Protein AF-A0A3M8DT87-F1 (afdb_monomer)

Mean predicted aligned error: 4.42 Å

Radius of gyration: 14.44 Å; Cα contacts (8 Å, |Δi|>4): 187; chains: 1; bounding box: 32×36×36 Å

pLDDT: mean 90.07, std 9.62, range [46.31, 97.56]

Organism: NCBI:txid651560

Solvent-accessible surface area (backbone atoms only — not comparable to full-atom values): 6670 Å² total; per-residue (Å²): 118,49,60,36,36,22,18,48,75,57,94,97,39,78,41,75,47,34,39,36,40,36,35,46,47,77,58,72,77,38,57,62,53,72,46,66,76,88,60,93,57,52,77,43,50,57,90,67,63,68,83,89,51,56,70,42,80,50,53,67,90,32,55,40,78,48,96,88,40,78,73,35,46,26,40,35,38,54,61,52,46,61,67,48,48,79,80,38,95,66,82,58,68,54,37,35,36,40,29,47,36,67,49,52,49,49,66,58,56,59,71,75,71,126

Foldseek 3Di:
DAWAFAWADDPNDTHGFKIKDKDFPVCLVDQKDKDAPPDDHHYHHPVPPDPVAAEFEQDLVQWDDDPVDPRMIMGRSVVSCVVCCVPDVDDDRMHIYIYTVVSVCVVVVCVPPD

Secondary structure (DSSP, 8-state):
-EEEEEEEEETTEEEEEEEEEEEEGGGGGSSEEEEESSSPPEEEEGGG--TTS-EEEEPGGGEE--TTSTTEEEEEHHHHHHHHHTT-SS--SEEEEEEEHHHHHHHHHGGG--

Structure (mmCIF, N/CA/C/O backbone):
data_AF-A0A3M8DT87-F1
#
_entry.id   AF-A0A3M8DT87-F1
#
loop_
_atom_site.group_PDB
_atom_site.id
_atom_site.type_symbol
_atom_site.label_atom_id
_atom_site.label_alt_id
_atom_site.label_comp_id
_atom_site.label_asym_id
_atom_site.label_entity_id
_atom_site.label_seq_id
_atom_site.pdbx_PDB_ins_code
_atom_site.Cartn_x
_atom_site.Cartn_y
_atom_site.Cartn_z
_atom_site.occupancy
_atom_site.B_iso_or_equiv
_atom_site.auth_seq_id
_atom_site.auth_comp_id
_atom_site.auth_asym_id
_atom_site.auth_atom_id
_atom_site.pdbx_PDB_model_num
ATOM 1 N N . MET A 1 1 ? -5.392 8.985 -3.894 1.00 89.31 1 MET A N 1
ATOM 2 C CA . MET A 1 1 ? -4.966 7.579 -3.701 1.00 89.31 1 MET A CA 1
ATOM 3 C C . MET A 1 1 ? -4.955 6.876 -5.040 1.00 89.31 1 MET A C 1
ATOM 5 O O . MET A 1 1 ? -5.985 6.864 -5.706 1.00 89.31 1 MET A O 1
ATOM 9 N N . ILE A 1 2 ? -3.804 6.329 -5.413 1.00 93.25 2 ILE A N 1
ATOM 10 C CA . ILE A 1 2 ? -3.567 5.596 -6.662 1.00 93.25 2 ILE A CA 1
ATOM 11 C C . ILE A 1 2 ? -3.085 4.192 -6.286 1.00 93.25 2 ILE A C 1
ATOM 13 O O . ILE A 1 2 ? -2.377 4.038 -5.293 1.00 93.25 2 ILE A O 1
ATOM 17 N N . LEU A 1 3 ? -3.526 3.183 -7.034 1.00 95.31 3 LEU A N 1
ATOM 18 C CA . LEU A 1 3 ? -3.253 1.771 -6.773 1.00 95.31 3 LEU A CA 1
ATOM 19 C C . LEU A 1 3 ? -2.565 1.170 -7.998 1.00 95.31 3 LEU A C 1
ATOM 21 O O . LEU A 1 3 ? -3.173 1.101 -9.068 1.00 95.31 3 LEU A O 1
ATOM 25 N N . THR A 1 4 ? -1.326 0.726 -7.819 1.00 96.69 4 THR A N 1
ATOM 26 C CA . THR A 1 4 ? -0.488 0.180 -8.891 1.00 96.69 4 THR A 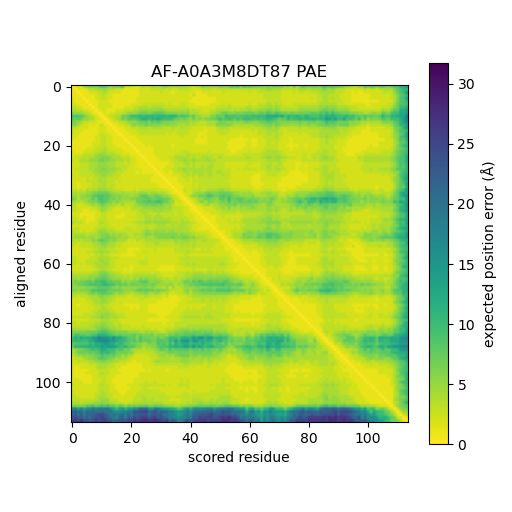CA 1
ATOM 27 C C . THR A 1 4 ? 0.013 -1.199 -8.472 1.00 96.69 4 THR A C 1
ATOM 29 O O . THR A 1 4 ? 0.584 -1.361 -7.393 1.00 96.69 4 THR A O 1
ATOM 32 N N . MET A 1 5 ? -0.237 -2.199 -9.309 1.00 96.38 5 MET A N 1
ATOM 33 C CA . MET A 1 5 ? 0.246 -3.563 -9.155 1.00 96.38 5 MET A CA 1
ATOM 34 C C . MET A 1 5 ? 1.590 -3.698 -9.870 1.00 96.38 5 MET A C 1
ATOM 36 O O . MET A 1 5 ? 1.694 -3.441 -11.068 1.00 96.38 5 MET A O 1
ATOM 40 N N . TYR A 1 6 ? 2.608 -4.108 -9.129 1.00 96.81 6 TYR A N 1
ATOM 41 C CA . TYR A 1 6 ? 3.947 -4.355 -9.639 1.00 96.81 6 TYR A CA 1
ATOM 42 C C . TYR A 1 6 ? 4.181 -5.856 -9.733 1.00 96.81 6 TYR A C 1
ATOM 44 O O . TYR A 1 6 ? 4.055 -6.595 -8.748 1.00 96.81 6 TYR A O 1
ATOM 52 N N . ASN A 1 7 ? 4.509 -6.293 -10.942 1.00 96.25 7 ASN A N 1
ATOM 53 C CA . ASN A 1 7 ? 4.654 -7.689 -11.303 1.00 96.25 7 ASN A CA 1
ATOM 54 C C . ASN A 1 7 ? 6.100 -7.994 -11.646 1.00 96.25 7 ASN A C 1
ATOM 56 O O . ASN A 1 7 ? 6.785 -7.188 -12.265 1.00 96.25 7 ASN A O 1
ATOM 60 N N . GLN A 1 8 ? 6.537 -9.189 -11.287 1.00 96.06 8 GLN A N 1
ATOM 61 C CA . GLN A 1 8 ? 7.759 -9.759 -11.814 1.00 96.06 8 GLN A CA 1
ATOM 62 C C . GLN A 1 8 ? 7.421 -10.550 -13.073 1.00 96.06 8 GLN A C 1
ATOM 64 O O . GLN A 1 8 ? 6.553 -11.427 -13.040 1.00 96.06 8 GLN A O 1
ATOM 69 N N . TYR A 1 9 ? 8.107 -10.252 -14.172 1.00 92.44 9 TYR A N 1
ATOM 70 C CA . TYR A 1 9 ? 7.934 -10.969 -15.428 1.00 92.44 9 TYR A CA 1
ATOM 71 C C . TYR A 1 9 ? 9.016 -12.039 -15.581 1.00 92.44 9 TYR A C 1
ATOM 73 O O . TYR A 1 9 ? 10.211 -11.756 -15.505 1.00 92.44 9 TYR A O 1
ATOM 81 N N . GLN A 1 10 ? 8.599 -13.285 -15.790 1.00 92.06 10 GLN A N 1
ATOM 82 C CA . GLN A 1 10 ? 9.487 -14.413 -16.058 1.00 92.06 10 GLN A CA 1
ATOM 83 C C . GLN A 1 10 ? 8.823 -15.354 -17.067 1.00 92.06 10 GLN A C 1
ATOM 85 O O . GLN A 1 10 ? 7.672 -15.738 -16.877 1.00 92.06 10 GLN A O 1
ATOM 90 N N . ASP A 1 11 ? 9.550 -15.737 -18.122 1.00 89.00 11 ASP A N 1
ATOM 91 C CA . ASP A 1 11 ? 9.091 -16.687 -19.150 1.00 89.00 11 ASP A CA 1
ATOM 92 C C . ASP A 1 11 ? 7.707 -16.330 -19.742 1.00 89.00 11 ASP A C 1
ATOM 94 O O . ASP A 1 11 ? 6.809 -17.168 -19.815 1.00 89.00 11 ASP A O 1
ATOM 98 N N . ASP A 1 12 ? 7.521 -15.059 -20.126 1.00 87.50 12 ASP A N 1
ATOM 99 C CA . ASP A 1 12 ? 6.262 -14.483 -20.642 1.00 87.50 12 ASP A CA 1
ATOM 100 C C . ASP A 1 12 ? 5.064 -14.545 -19.670 1.00 87.50 12 ASP A C 1
ATOM 102 O O . ASP A 1 12 ? 3.917 -14.308 -20.059 1.00 87.50 12 ASP A O 1
ATOM 106 N N . GLN A 1 13 ? 5.311 -14.828 -18.389 1.00 91.50 13 GLN A N 1
ATOM 107 C CA . GLN A 1 13 ? 4.307 -14.816 -17.327 1.00 91.50 13 GLN A CA 1
ATOM 108 C C . GLN A 1 13 ? 4.555 -13.663 -16.354 1.00 91.50 13 GLN A C 1
ATOM 110 O O . GLN A 1 13 ? 5.696 -13.351 -16.021 1.00 91.50 13 GLN A O 1
ATOM 115 N N . SER A 1 14 ? 3.473 -13.040 -15.883 1.00 92.50 14 SER A N 1
ATOM 116 C CA . SER A 1 14 ? 3.506 -11.966 -14.888 1.00 92.50 14 SER A CA 1
ATOM 117 C C . SER A 1 14 ? 3.063 -12.483 -13.525 1.00 92.50 14 SER A C 1
ATOM 119 O O . SER A 1 14 ? 1.954 -13.00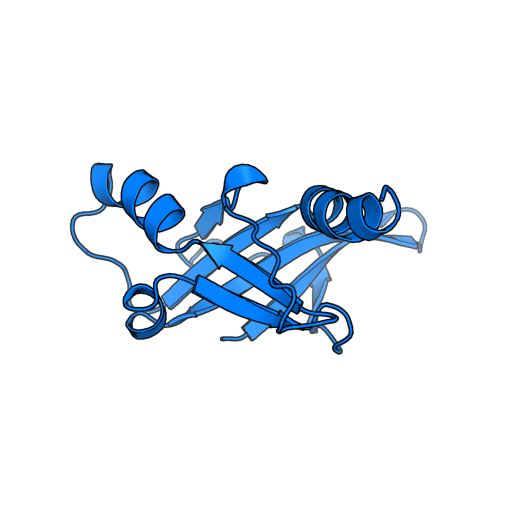8 -13.390 1.00 92.50 14 SER A O 1
ATOM 121 N N . TYR A 1 15 ? 3.892 -12.273 -12.512 1.00 94.88 15 TYR A N 1
ATOM 122 C CA . TYR A 1 15 ? 3.607 -12.646 -11.134 1.00 94.88 15 TYR A CA 1
ATOM 123 C C . TYR A 1 15 ? 3.427 -11.387 -10.291 1.00 94.88 15 TYR A C 1
ATOM 125 O O . TYR A 1 15 ? 4.384 -10.624 -10.158 1.00 94.88 15 TYR A O 1
ATOM 133 N N . PRO A 1 16 ? 2.243 -11.139 -9.712 1.00 94.69 16 PRO A N 1
ATOM 134 C CA . PRO A 1 16 ? 2.023 -9.956 -8.894 1.00 94.69 16 PRO A CA 1
ATOM 135 C C . PRO A 1 16 ? 2.806 -10.085 -7.583 1.00 94.69 16 PRO A C 1
ATOM 137 O O . PRO A 1 16 ? 2.590 -11.016 -6.808 1.00 94.69 16 PRO A O 1
ATOM 140 N N . ILE A 1 17 ? 3.732 -9.156 -7.333 1.00 96.69 17 ILE A N 1
ATOM 141 C CA . ILE A 1 17 ? 4.590 -9.180 -6.138 1.00 96.69 17 ILE A CA 1
ATOM 142 C C . ILE A 1 17 ? 4.123 -8.134 -5.129 1.00 96.69 17 ILE A C 1
ATOM 144 O O . ILE A 1 17 ? 3.909 -8.448 -3.953 1.00 96.69 17 ILE A O 1
ATOM 148 N N . TRP A 1 18 ? 3.925 -6.900 -5.594 1.00 96.94 18 TRP A N 1
ATOM 149 C CA . TRP A 1 18 ? 3.582 -5.762 -4.748 1.00 96.94 18 TRP A CA 1
ATOM 150 C C . TRP A 1 18 ? 2.331 -5.056 -5.253 1.00 96.94 18 TRP A C 1
ATOM 152 O O . TRP A 1 18 ? 2.221 -4.731 -6.431 1.00 96.94 18 TRP A O 1
ATOM 162 N N . LEU A 1 19 ? 1.425 -4.729 -4.338 1.00 96.62 19 LEU A N 1
ATOM 163 C CA . LEU A 1 19 ? 0.453 -3.667 -4.542 1.00 96.62 19 LEU A CA 1
ATOM 164 C C . LEU A 1 19 ? 0.982 -2.412 -3.851 1.00 96.62 19 LEU A C 1
ATOM 166 O O . LEU A 1 19 ? 1.139 -2.386 -2.629 1.00 96.62 19 LEU A O 1
ATOM 170 N N . VAL A 1 20 ? 1.238 -1.368 -4.630 1.00 96.75 20 VAL A N 1
ATOM 171 C CA . VAL A 1 20 ? 1.683 -0.072 -4.121 1.00 96.75 20 VAL A CA 1
ATOM 172 C C . VAL A 1 20 ? 0.499 0.879 -4.077 1.00 96.75 20 VAL A C 1
ATOM 174 O O . VAL A 1 20 ? -0.170 1.127 -5.084 1.00 96.75 20 VAL A O 1
ATOM 177 N N . VAL A 1 21 ? 0.246 1.418 -2.888 1.00 96.19 21 VAL A N 1
ATOM 178 C CA . VAL A 1 21 ? -0.799 2.410 -2.648 1.00 96.19 21 VAL A CA 1
ATOM 179 C C . VAL A 1 21 ? -0.146 3.768 -2.448 1.00 96.19 21 VAL A C 1
ATOM 181 O O . VAL A 1 21 ? 0.417 4.048 -1.391 1.00 96.19 21 VAL A O 1
ATOM 184 N N . THR A 1 22 ? -0.235 4.630 -3.454 1.00 95.69 22 THR A N 1
ATOM 185 C CA . THR A 1 22 ? 0.266 6.003 -3.356 1.00 95.69 22 THR A CA 1
ATOM 186 C C . THR A 1 22 ? -0.806 6.882 -2.727 1.00 95.69 22 THR A C 1
ATOM 188 O O . THR A 1 22 ? -1.926 6.991 -3.247 1.00 95.69 22 THR A O 1
ATOM 191 N N . ILE A 1 23 ? -0.478 7.504 -1.598 1.00 95.38 23 ILE A N 1
ATOM 192 C CA . ILE A 1 23 ? -1.382 8.353 -0.823 1.00 95.38 23 ILE A CA 1
ATOM 193 C C . ILE A 1 23 ? -0.818 9.759 -0.649 1.00 95.38 23 ILE A C 1
ATOM 195 O O . ILE A 1 23 ? 0.385 9.953 -0.489 1.00 95.38 23 ILE A O 1
ATOM 199 N N . ASP A 1 24 ? -1.723 10.731 -0.640 1.00 94.50 24 ASP A N 1
ATOM 200 C CA . ASP A 1 24 ? -1.410 12.117 -0.311 1.00 94.50 24 ASP A CA 1
ATOM 201 C C . ASP A 1 24 ? -1.384 12.304 1.209 1.00 94.50 24 ASP A C 1
ATOM 203 O O . ASP A 1 24 ? -2.013 11.544 1.956 1.00 94.50 24 ASP A O 1
ATOM 207 N N . LYS A 1 25 ? -0.713 13.359 1.673 1.00 91.00 25 LYS A N 1
ATOM 208 C CA . LYS A 1 25 ? -0.544 13.663 3.099 1.00 91.00 25 LYS A CA 1
ATOM 209 C C . LYS A 1 25 ? -1.841 13.630 3.912 1.00 91.00 25 LYS A C 1
ATOM 211 O O . LYS A 1 25 ? -1.845 13.087 5.012 1.00 91.00 25 LYS A O 1
ATOM 216 N N . ASP A 1 26 ? -2.940 14.156 3.376 1.00 92.00 26 ASP A N 1
ATOM 217 C CA . ASP A 1 26 ? -4.227 14.232 4.085 1.00 92.00 26 ASP A CA 1
ATOM 218 C C . ASP A 1 26 ? -4.831 12.851 4.391 1.00 92.00 26 ASP A C 1
ATOM 220 O O . ASP A 1 26 ? -5.675 12.704 5.276 1.00 92.00 26 ASP A O 1
ATOM 224 N N . VAL A 1 27 ? -4.402 11.806 3.676 1.00 94.38 27 VAL A N 1
ATOM 225 C CA . VAL A 1 27 ? -4.857 10.435 3.926 1.00 94.38 27 VAL A CA 1
ATOM 226 C C . VAL A 1 27 ? -4.340 9.920 5.273 1.00 94.38 27 VAL A C 1
ATOM 228 O O . VAL A 1 27 ? -5.049 9.149 5.916 1.00 94.38 27 VAL A O 1
ATOM 231 N N . TRP A 1 28 ? -3.183 10.397 5.748 1.00 92.31 28 TRP A N 1
ATOM 232 C CA . TRP A 1 28 ? -2.600 10.032 7.049 1.00 92.31 28 TRP A CA 1
ATOM 233 C C . TRP A 1 28 ? -3.405 10.483 8.270 1.00 92.31 28 TRP A C 1
ATOM 235 O O . TRP A 1 28 ? -3.090 10.080 9.393 1.00 92.31 28 TRP A O 1
ATOM 245 N N . GLU A 1 29 ? -4.415 11.327 8.071 1.00 92.19 29 GLU A N 1
ATOM 246 C CA . GLU A 1 29 ? -5.341 11.748 9.125 1.00 92.19 29 GLU A CA 1
ATOM 247 C C . GLU A 1 29 ? -6.499 10.755 9.308 1.00 92.19 29 GLU A C 1
ATOM 249 O O . GLU A 1 29 ? -7.266 10.851 10.264 1.00 92.19 29 GLU A O 1
ATOM 254 N N . LYS A 1 30 ? -6.630 9.768 8.413 1.00 95.50 30 LYS A N 1
ATOM 255 C CA . LYS A 1 30 ? -7.583 8.665 8.563 1.00 95.50 30 LYS A CA 1
ATOM 256 C C . LYS A 1 30 ? -6.952 7.553 9.390 1.00 95.50 30 LYS A C 1
ATOM 258 O O . LYS A 1 30 ? -5.797 7.211 9.185 1.00 95.50 30 LYS A O 1
ATOM 263 N N . GLU A 1 31 ? -7.743 6.917 10.248 1.00 96.19 31 GLU A N 1
ATOM 264 C CA . GLU A 1 31 ? -7.305 5.709 10.962 1.00 96.19 31 GLU A CA 1
ATOM 265 C C . GLU A 1 31 ? -7.176 4.515 10.013 1.00 96.19 31 GLU A C 1
ATOM 267 O O . GLU A 1 31 ? -6.207 3.762 10.065 1.00 96.19 31 GLU A O 1
ATOM 272 N N . ILE A 1 32 ? -8.164 4.346 9.125 1.00 96.75 32 ILE A N 1
ATOM 273 C CA . ILE A 1 32 ? -8.211 3.249 8.160 1.00 96.75 32 ILE A CA 1
ATOM 274 C C . ILE A 1 32 ? -8.579 3.789 6.781 1.00 96.75 32 ILE A C 1
ATOM 276 O O . ILE A 1 32 ? -9.601 4.465 6.611 1.00 96.75 32 ILE A O 1
ATOM 280 N N . VAL A 1 33 ? -7.797 3.421 5.769 1.00 96.00 33 VAL A N 1
ATOM 281 C CA . VAL A 1 33 ? -8.150 3.630 4.360 1.00 96.00 33 VAL A CA 1
ATOM 282 C C . VAL A 1 33 ? -8.537 2.301 3.725 1.00 96.00 33 VAL A C 1
ATOM 284 O O . VAL A 1 33 ? -7.819 1.322 3.865 1.00 96.00 33 VAL A O 1
ATOM 287 N N . TYR A 1 34 ? -9.686 2.258 3.048 1.00 95.44 34 TYR A N 1
ATOM 288 C CA . TYR A 1 34 ? -10.176 1.056 2.368 1.00 95.44 34 TYR A CA 1
ATOM 289 C C . TYR A 1 34 ? -10.049 1.197 0.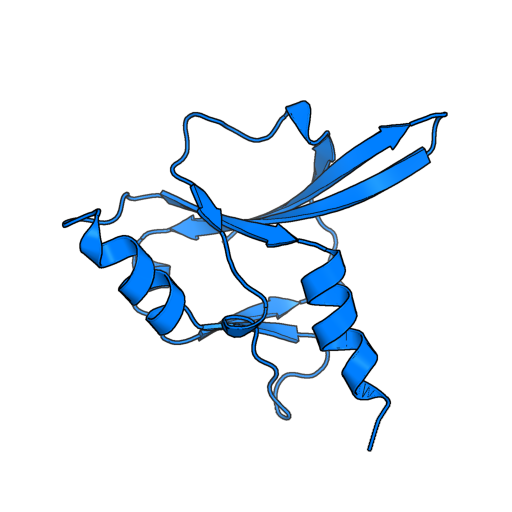857 1.00 95.44 34 TYR A C 1
ATOM 291 O O . TYR A 1 34 ? -10.428 2.232 0.306 1.00 95.44 34 TYR A O 1
ATOM 299 N N . PHE A 1 35 ? -9.631 0.126 0.194 1.00 93.62 35 PHE A N 1
ATOM 300 C CA . PHE A 1 35 ? -9.581 0.016 -1.261 1.00 93.62 35 PHE A CA 1
ATOM 301 C C . PHE A 1 35 ? -10.253 -1.276 -1.735 1.00 93.62 35 PHE A C 1
ATOM 303 O O . PHE A 1 35 ? -10.397 -2.232 -0.972 1.00 93.62 35 PHE A O 1
ATOM 310 N N . SER A 1 36 ? -10.738 -1.275 -2.979 1.00 91.06 36 SER A N 1
ATOM 311 C CA . SER A 1 36 ? -11.304 -2.473 -3.605 1.00 91.06 36 SER A CA 1
ATOM 312 C C . SER A 1 36 ? -10.175 -3.361 -4.109 1.00 91.06 36 SER A C 1
ATOM 314 O O . SER A 1 36 ? -9.219 -2.850 -4.681 1.00 91.06 36 SER A O 1
ATOM 316 N N . VAL A 1 37 ? -10.298 -4.676 -3.933 1.00 84.50 37 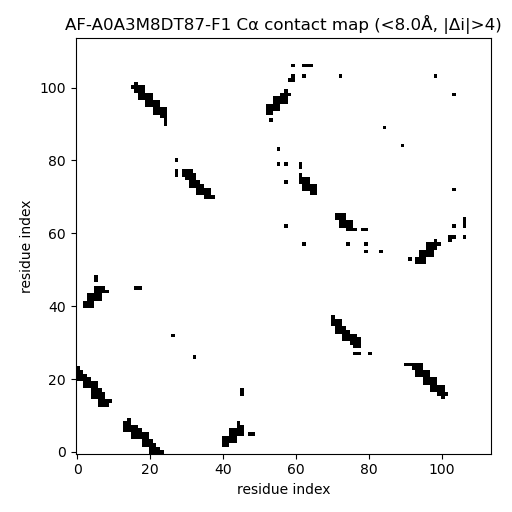VAL A N 1
ATOM 317 C CA . VAL A 1 37 ? -9.344 -5.644 -4.511 1.00 84.50 37 VAL A CA 1
ATOM 318 C C . VAL A 1 37 ? -9.781 -6.152 -5.889 1.00 84.50 37 VAL A C 1
ATOM 320 O O . VAL A 1 37 ? -9.007 -6.794 -6.584 1.00 84.50 37 VAL A O 1
ATOM 323 N N . HIS A 1 38 ? -11.012 -5.838 -6.302 1.00 82.12 38 HIS A N 1
ATOM 324 C CA . HIS A 1 38 ? -11.607 -6.249 -7.582 1.00 82.12 38 HIS A CA 1
ATOM 325 C C . HIS A 1 38 ? -11.670 -5.103 -8.600 1.00 82.12 38 HIS A C 1
ATOM 327 O O . HIS A 1 38 ? -12.624 -5.003 -9.367 1.00 82.12 38 HIS A O 1
ATOM 333 N N . GLN A 1 39 ? -10.721 -4.176 -8.539 1.00 84.50 39 GLN A N 1
ATOM 334 C CA . GLN A 1 39 ? -10.641 -3.053 -9.470 1.00 84.50 39 GLN A CA 1
ATOM 335 C C . GLN A 1 39 ? -9.539 -3.283 -10.501 1.00 84.50 39 GLN A C 1
ATOM 337 O O . GLN A 1 39 ? -8.643 -4.097 -10.282 1.00 84.50 39 GLN A O 1
ATOM 342 N N . ASP A 1 40 ? -9.573 -2.506 -11.577 1.00 87.00 40 ASP A N 1
ATOM 343 C CA . ASP A 1 40 ? -8.455 -2.444 -12.507 1.00 87.00 40 ASP A CA 1
ATOM 344 C C . ASP A 1 40 ? -7.286 -1.714 -11.833 1.00 87.00 40 ASP A C 1
ATOM 346 O O . ASP A 1 40 ? -7.418 -0.581 -11.356 1.00 87.00 40 ASP A O 1
ATOM 350 N N . PHE A 1 41 ? -6.149 -2.398 -11.751 1.00 90.12 41 PHE A N 1
ATOM 351 C CA . PHE A 1 41 ? -4.896 -1.833 -11.264 1.00 90.12 41 PHE A CA 1
ATOM 352 C C . PHE A 1 41 ? -4.053 -1.386 -12.450 1.00 90.12 41 PHE A C 1
ATOM 354 O O . PHE A 1 41 ? -3.994 -2.079 -13.468 1.00 90.12 41 PHE A O 1
ATOM 361 N N . GLU A 1 42 ? -3.358 -0.259 -12.303 1.00 91.56 42 GLU A N 1
ATOM 362 C CA . GLU A 1 42 ? -2.231 0.038 -13.184 1.00 91.56 42 GLU A CA 1
ATOM 363 C C . GLU A 1 42 ? -1.194 -1.078 -13.000 1.00 91.56 42 GLU A C 1
ATOM 365 O O . GLU A 1 42 ? -0.842 -1.392 -11.867 1.00 91.56 42 GLU A O 1
ATOM 370 N N . GLN A 1 43 ? -0.751 -1.707 -14.086 1.00 93.00 43 GLN A N 1
ATOM 371 C CA . GLN A 1 43 ? 0.201 -2.818 -14.050 1.00 93.00 43 GLN A CA 1
ATOM 372 C C . GLN A 1 43 ? 1.579 -2.305 -14.470 1.00 93.00 43 GLN A C 1
ATOM 374 O O . GLN A 1 43 ? 1.691 -1.675 -15.522 1.00 93.00 43 GLN A O 1
ATOM 379 N N . LYS A 1 44 ? 2.606 -2.583 -13.669 1.00 95.75 44 LYS A N 1
ATOM 380 C CA . LYS A 1 44 ? 4.010 -2.232 -13.941 1.00 95.75 44 LYS A CA 1
ATOM 381 C C . LYS A 1 44 ? 4.940 -3.401 -13.652 1.00 95.75 44 LYS A C 1
ATOM 383 O O . LYS A 1 44 ? 4.532 -4.358 -12.989 1.00 95.75 44 LYS A O 1
ATOM 388 N N . ASP A 1 45 ? 6.160 -3.332 -14.161 1.00 95.44 45 ASP A N 1
ATOM 389 C CA . ASP A 1 45 ? 7.260 -4.201 -13.747 1.00 95.44 45 ASP A CA 1
ATOM 390 C C . ASP A 1 45 ? 7.808 -3.738 -12.389 1.00 95.44 45 ASP A C 1
ATOM 392 O O . ASP A 1 45 ? 7.886 -2.539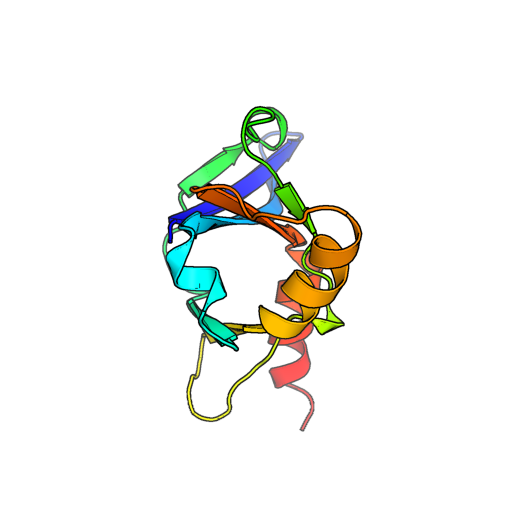 -12.134 1.00 95.44 45 ASP A O 1
ATOM 396 N N . VAL A 1 46 ? 8.175 -4.670 -11.505 1.00 94.75 46 VAL A N 1
ATOM 397 C CA . VAL A 1 46 ? 8.818 -4.380 -10.209 1.00 94.75 46 VAL A CA 1
ATOM 398 C C . VAL A 1 46 ? 10.053 -3.485 -10.325 1.00 94.75 46 VAL A C 1
ATOM 400 O O . VAL A 1 46 ? 10.305 -2.708 -9.405 1.00 94.75 46 VAL A O 1
ATOM 403 N N . ASP A 1 47 ? 10.765 -3.531 -11.450 1.00 93.50 47 ASP A N 1
ATOM 404 C CA . ASP A 1 47 ? 11.921 -2.668 -11.715 1.00 93.50 47 ASP A CA 1
ATOM 405 C C . ASP A 1 47 ? 11.523 -1.198 -11.990 1.00 93.50 47 ASP A C 1
ATOM 407 O O . ASP A 1 47 ? 12.375 -0.312 -12.025 1.00 93.50 47 ASP A O 1
ATOM 411 N N . GLU A 1 48 ? 10.227 -0.909 -12.157 1.00 94.69 48 GLU A N 1
ATOM 412 C CA . GLU A 1 48 ? 9.681 0.436 -12.380 1.00 94.69 48 GLU A CA 1
ATOM 413 C C . GLU A 1 48 ? 9.179 1.117 -11.094 1.00 94.69 48 GLU A C 1
ATOM 415 O O . GLU A 1 48 ? 8.556 2.182 -11.173 1.00 94.69 48 GLU A O 1
ATOM 420 N N . ILE A 1 49 ? 9.388 0.526 -9.909 1.00 91.62 49 ILE A N 1
ATOM 421 C CA . ILE A 1 49 ? 8.981 1.158 -8.643 1.00 91.62 49 ILE A CA 1
ATOM 422 C C . ILE A 1 49 ? 9.761 2.475 -8.465 1.00 91.62 49 ILE A C 1
ATOM 424 O O . ILE A 1 49 ? 10.991 2.453 -8.428 1.00 91.62 49 ILE A O 1
ATOM 428 N N . PRO A 1 50 ? 9.082 3.631 -8.316 1.00 91.06 50 PRO A N 1
ATOM 429 C CA . PRO A 1 50 ? 9.763 4.911 -8.152 1.00 91.06 50 PRO A CA 1
ATOM 430 C C . PRO A 1 50 ? 10.577 4.967 -6.854 1.00 91.06 50 PRO A C 1
ATOM 432 O O . PRO A 1 50 ? 10.014 4.945 -5.760 1.00 91.06 50 PRO A O 1
ATOM 435 N N . GLU A 1 51 ? 11.898 5.094 -6.974 1.00 89.38 51 GLU A N 1
ATOM 436 C CA . GLU A 1 51 ? 12.813 5.205 -5.827 1.00 89.38 51 GLU A CA 1
ATOM 437 C C . GLU A 1 51 ? 12.865 6.621 -5.221 1.00 89.38 51 GLU A C 1
ATOM 439 O O . GLU A 1 51 ? 13.369 6.817 -4.115 1.00 89.38 51 GLU A O 1
ATOM 444 N N . ASP A 1 52 ? 12.346 7.626 -5.931 1.00 90.81 52 ASP A N 1
ATOM 445 C CA . ASP A 1 52 ? 12.317 9.027 -5.503 1.00 90.81 52 ASP A CA 1
ATOM 446 C C . ASP A 1 52 ? 11.135 9.357 -4.575 1.00 90.81 52 ASP A C 1
ATOM 448 O O . ASP A 1 52 ? 11.111 10.422 -3.949 1.00 90.81 52 ASP A O 1
ATOM 452 N N . ILE A 1 53 ? 10.172 8.439 -4.444 1.00 90.12 53 ILE A N 1
ATOM 453 C CA . ILE A 1 53 ? 9.033 8.576 -3.539 1.00 90.12 53 ILE A CA 1
ATOM 454 C C . ILE A 1 53 ? 9.282 7.766 -2.270 1.00 90.12 53 ILE A C 1
ATOM 456 O O . ILE A 1 53 ? 9.557 6.565 -2.297 1.00 90.12 53 ILE A O 1
ATOM 460 N N . LEU A 1 54 ? 9.118 8.427 -1.122 1.00 91.00 54 LEU A N 1
ATOM 461 C CA . LEU A 1 54 ? 9.256 7.766 0.165 1.00 91.00 54 LEU A CA 1
ATOM 462 C C . LEU A 1 54 ? 8.233 6.637 0.307 1.00 91.00 54 LEU A C 1
ATOM 464 O O . LEU A 1 54 ? 7.030 6.828 0.118 1.00 91.00 54 LEU A O 1
ATOM 468 N N . SER A 1 55 ? 8.751 5.483 0.697 1.00 93.31 55 SER A N 1
ATOM 469 C CA . SER A 1 55 ? 8.059 4.209 0.657 1.00 93.31 55 SER A CA 1
ATOM 470 C C . SER A 1 55 ? 8.055 3.556 2.032 1.00 93.31 55 SER A C 1
ATOM 472 O O . SER A 1 55 ? 9.092 3.484 2.694 1.00 93.31 55 SER A O 1
ATOM 474 N N . PHE A 1 56 ? 6.898 3.060 2.464 1.00 93.94 56 PHE A N 1
ATOM 475 C CA . PHE A 1 56 ? 6.745 2.332 3.720 1.00 93.94 56 PHE A CA 1
ATOM 476 C C . PHE A 1 56 ? 6.100 0.976 3.488 1.00 93.94 56 PHE A C 1
ATOM 478 O O . PHE A 1 56 ? 5.070 0.870 2.825 1.00 93.94 56 PHE A O 1
ATOM 485 N N . SER A 1 57 ? 6.671 -0.058 4.097 1.00 94.50 57 SER A N 1
ATOM 486 C CA . SER A 1 57 ? 6.067 -1.385 4.091 1.00 94.50 57 SER A CA 1
ATOM 487 C C . SER A 1 57 ? 4.807 -1.417 4.957 1.00 94.50 57 SER A C 1
ATOM 489 O O . SER A 1 57 ? 4.796 -0.962 6.107 1.00 94.50 57 SER A O 1
ATOM 491 N N . VAL A 1 58 ? 3.761 -2.007 4.396 1.00 97.00 58 VAL A N 1
ATOM 492 C CA . VAL A 1 58 ? 2.545 -2.413 5.092 1.00 97.00 58 VAL A CA 1
ATOM 493 C C . VAL A 1 58 ? 2.684 -3.894 5.407 1.00 97.00 58 VAL A C 1
ATOM 495 O O . VAL A 1 58 ? 2.836 -4.722 4.511 1.00 97.00 58 VAL A O 1
ATOM 498 N N . CYS A 1 59 ? 2.665 -4.216 6.690 1.00 95.44 59 CYS A N 1
ATOM 499 C CA . CYS A 1 59 ? 2.739 -5.578 7.185 1.00 95.44 59 CYS A CA 1
ATOM 500 C C . CYS A 1 59 ? 1.335 -6.196 7.231 1.00 95.44 59 CYS A C 1
ATOM 502 O O . CYS A 1 59 ? 0.330 -5.488 7.283 1.00 95.44 59 CYS A O 1
ATOM 504 N N . LEU A 1 60 ? 1.261 -7.527 7.297 1.00 94.94 60 LEU A N 1
ATOM 505 C CA . LEU A 1 60 ? -0.005 -8.259 7.428 1.00 94.94 60 LEU A CA 1
ATOM 506 C C . LEU A 1 60 ? -0.876 -7.749 8.598 1.00 94.94 60 LEU A C 1
ATOM 508 O O . LEU A 1 60 ? -2.086 -7.623 8.451 1.00 94.94 60 LEU A O 1
ATOM 512 N N . GLU A 1 61 ? -0.261 -7.388 9.730 1.00 94.19 61 GLU A N 1
ATOM 513 C CA . GLU A 1 61 ? -0.936 -6.843 10.925 1.00 94.19 61 GLU A CA 1
ATOM 514 C C . GLU A 1 61 ? -1.601 -5.467 10.720 1.00 94.19 61 GLU A C 1
ATOM 516 O O . GLU A 1 61 ? -2.488 -5.081 11.487 1.00 94.19 61 GLU A O 1
ATOM 521 N N . ASP A 1 62 ? -1.205 -4.731 9.677 1.00 96.56 62 ASP A N 1
ATOM 522 C CA . ASP A 1 62 ? -1.827 -3.458 9.308 1.00 96.56 62 ASP A CA 1
ATOM 523 C C . ASP A 1 62 ? -3.076 -3.651 8.452 1.00 96.56 62 ASP A C 1
ATOM 525 O O . ASP A 1 62 ? -3.889 -2.732 8.323 1.00 96.56 62 ASP A O 1
ATOM 529 N N . LEU A 1 63 ? -3.216 -4.815 7.817 1.00 96.19 63 LEU A N 1
ATOM 530 C CA . LEU A 1 63 ? -4.323 -5.095 6.923 1.00 96.19 63 LEU A CA 1
ATOM 531 C C . LEU A 1 63 ? -5.555 -5.473 7.739 1.00 96.19 63 LEU A C 1
ATOM 533 O O . LEU A 1 63 ? -5.546 -6.372 8.576 1.00 96.19 63 LEU A O 1
ATOM 537 N N . VAL A 1 64 ? -6.656 -4.779 7.475 1.00 94.44 64 VAL A N 1
ATOM 538 C CA . VAL A 1 64 ? -7.916 -4.963 8.193 1.00 94.44 64 VAL A CA 1
ATOM 539 C C . VAL A 1 64 ? -9.042 -5.302 7.236 1.00 94.44 64 VAL A C 1
ATOM 541 O O . VAL A 1 64 ? -9.103 -4.837 6.096 1.00 94.44 64 VAL A O 1
ATOM 544 N N . ARG A 1 65 ? -9.996 -6.090 7.724 1.00 89.69 65 ARG A N 1
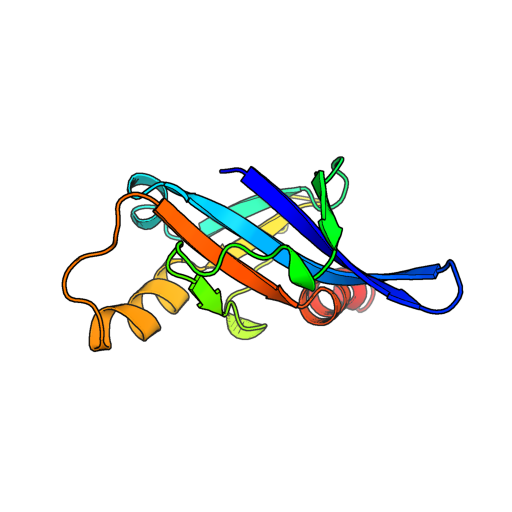ATOM 545 C CA . ARG A 1 65 ? -11.258 -6.351 7.032 1.00 89.69 65 ARG A CA 1
ATOM 546 C C . ARG A 1 65 ? -12.403 -5.716 7.789 1.00 89.69 65 ARG A C 1
ATOM 548 O O . ARG A 1 65 ? -12.362 -5.565 9.005 1.00 89.69 65 ARG A O 1
ATOM 555 N N . SER A 1 66 ? -13.449 -5.377 7.053 1.00 86.56 66 SER A N 1
ATOM 556 C CA . SER A 1 66 ? -14.697 -4.894 7.625 1.00 86.56 66 SER A CA 1
ATOM 557 C C . SER A 1 66 ? -15.842 -5.750 7.111 1.00 86.56 66 SER A C 1
ATOM 559 O O . SER A 1 66 ? -15.969 -5.968 5.905 1.00 86.56 66 SER A O 1
ATOM 561 N N . SER A 1 67 ? -16.689 -6.211 8.030 1.00 82.50 67 SER A N 1
ATOM 562 C CA . SER A 1 67 ? -17.940 -6.911 7.722 1.00 82.50 67 SER A CA 1
ATOM 563 C C . SER A 1 67 ? -18.941 -6.031 6.970 1.00 82.50 67 SER A C 1
ATOM 565 O O . SER A 1 67 ? -19.841 -6.550 6.323 1.00 82.50 67 SER A O 1
ATOM 567 N N . GLU A 1 68 ? -18.775 -4.710 7.022 1.00 87.31 68 GLU A N 1
ATOM 568 C CA . GLU A 1 68 ? -19.635 -3.736 6.344 1.00 87.31 68 GLU A CA 1
ATOM 569 C C . GLU A 1 68 ? -19.108 -3.361 4.949 1.00 87.31 68 GLU A C 1
ATOM 571 O O . GLU A 1 68 ? -19.835 -2.788 4.139 1.00 87.31 68 GLU A O 1
ATOM 576 N N . LYS A 1 69 ? -17.840 -3.679 4.644 1.00 84.69 69 LYS A N 1
ATOM 577 C CA . LYS A 1 69 ? -17.167 -3.322 3.384 1.00 84.69 69 LYS A CA 1
ATOM 578 C C . LYS A 1 69 ? -16.707 -4.567 2.629 1.00 84.69 69 LYS A C 1
ATOM 580 O O . LYS A 1 69 ? -15.513 -4.811 2.466 1.00 84.69 69 LYS A O 1
ATOM 585 N N . PHE A 1 70 ? -17.673 -5.345 2.148 1.00 81.81 70 PHE A N 1
ATOM 586 C CA . PHE A 1 70 ? -17.417 -6.523 1.316 1.00 81.81 70 PHE A CA 1
ATOM 587 C C . PHE A 1 70 ? -16.557 -6.184 0.085 1.00 81.81 70 PHE A C 1
ATOM 589 O O . PHE A 1 70 ? -16.723 -5.130 -0.529 1.00 81.81 70 PHE A O 1
ATOM 596 N N . GLY A 1 71 ? -15.625 -7.079 -0.261 1.00 81.94 71 GLY A N 1
ATOM 597 C CA . GLY A 1 71 ? -14.719 -6.908 -1.406 1.00 81.94 71 GLY A CA 1
ATOM 598 C C . GLY A 1 71 ? -13.657 -5.814 -1.235 1.00 81.94 71 GLY A C 1
ATOM 599 O O . GLY A 1 71 ? -12.993 -5.456 -2.208 1.00 81.94 71 GLY A O 1
ATOM 600 N N . LYS A 1 72 ? -13.495 -5.264 -0.023 1.00 90.88 72 LYS A N 1
ATOM 601 C CA . LYS A 1 72 ? -12.474 -4.260 0.289 1.00 90.88 72 LYS A CA 1
ATOM 602 C C . LYS A 1 72 ? -11.512 -4.749 1.361 1.00 90.88 72 LYS A C 1
ATOM 604 O O . LYS A 1 72 ? -11.907 -5.444 2.297 1.00 90.88 72 LYS A O 1
ATOM 609 N N . VAL A 1 73 ? -10.269 -4.302 1.241 1.00 94.31 73 VAL A N 1
ATOM 610 C CA . VAL A 1 73 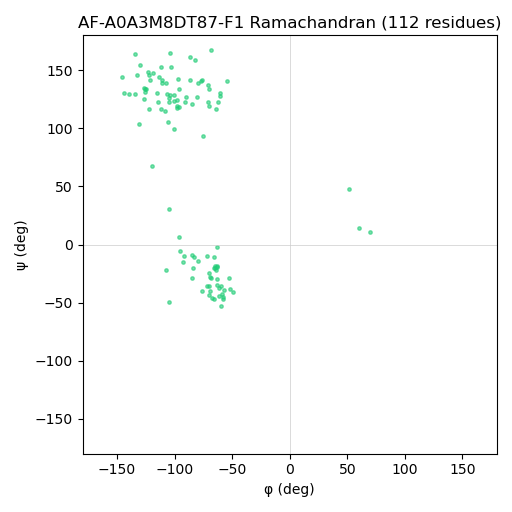? -9.237 -4.422 2.274 1.00 94.31 73 VAL A CA 1
ATOM 611 C C . VAL A 1 73 ? -8.944 -3.024 2.800 1.00 94.31 73 VAL A C 1
ATOM 613 O O . VAL A 1 73 ? -8.962 -2.046 2.049 1.00 94.31 73 VAL A O 1
ATOM 616 N N . GLY A 1 74 ? -8.780 -2.915 4.112 1.00 95.88 74 GLY A N 1
ATOM 617 C CA . GLY A 1 74 ? -8.368 -1.694 4.783 1.00 95.88 74 GLY A CA 1
ATOM 618 C C . GLY A 1 74 ? -6.899 -1.747 5.182 1.00 95.88 74 GLY A C 1
ATOM 619 O O . GLY A 1 74 ? -6.371 -2.821 5.446 1.00 95.88 74 GLY A O 1
ATOM 620 N N . ILE A 1 75 ? -6.266 -0.583 5.273 1.00 97.56 75 ILE A N 1
ATOM 621 C CA . ILE A 1 75 ? -4.932 -0.399 5.851 1.00 97.56 75 ILE A CA 1
ATOM 622 C C . ILE A 1 75 ? -5.100 0.449 7.105 1.00 97.56 75 ILE A C 1
ATOM 624 O O . ILE A 1 75 ? -5.635 1.557 7.018 1.00 97.56 75 ILE A O 1
ATOM 628 N N . ASN A 1 76 ? -4.662 -0.057 8.254 1.00 97.31 76 ASN A N 1
ATOM 629 C CA . ASN A 1 76 ? -4.608 0.676 9.511 1.00 97.31 76 ASN A CA 1
ATOM 630 C C . ASN A 1 76 ? -3.428 1.656 9.484 1.00 97.31 76 ASN A C 1
ATOM 632 O O . ASN A 1 76 ? -2.292 1.317 9.812 1.00 97.31 76 ASN A O 1
ATOM 636 N N . LEU A 1 77 ? -3.706 2.892 9.083 1.00 96.12 77 LEU A N 1
ATOM 637 C CA . LEU A 1 77 ? -2.695 3.932 8.944 1.00 96.12 77 LEU A CA 1
ATOM 638 C C . LEU A 1 77 ? -2.162 4.400 10.292 1.00 96.12 77 LEU A C 1
ATOM 640 O O . LEU A 1 77 ? -1.030 4.863 10.344 1.00 96.12 77 LEU A O 1
ATOM 644 N N . THR A 1 78 ? -2.915 4.255 11.385 1.00 94.56 78 THR A N 1
ATOM 645 C CA . THR A 1 78 ? -2.415 4.573 12.729 1.00 94.56 78 THR A CA 1
ATOM 646 C C . THR A 1 78 ? -1.223 3.689 13.093 1.00 94.56 78 THR A C 1
ATOM 648 O O . THR A 1 78 ? -0.212 4.199 13.574 1.00 94.56 78 THR A O 1
ATOM 651 N N . GLN A 1 79 ? -1.300 2.382 12.822 1.00 94.25 79 GLN A N 1
ATOM 652 C CA . GLN A 1 79 ? -0.191 1.459 13.078 1.00 94.25 79 GLN A CA 1
ATOM 653 C C . GLN A 1 79 ? 1.018 1.755 12.189 1.00 94.25 79 GLN A C 1
ATOM 655 O O . GLN A 1 79 ? 2.129 1.910 12.704 1.00 94.25 79 GLN A O 1
ATOM 660 N N . VAL A 1 80 ? 0.796 1.944 10.884 1.00 94.81 80 VAL A N 1
ATOM 661 C CA . VAL A 1 80 ? 1.870 2.324 9.954 1.00 94.81 80 VAL A CA 1
ATOM 662 C C . VAL A 1 80 ? 2.522 3.641 10.399 1.00 94.81 80 VAL A C 1
ATOM 664 O O . VAL A 1 80 ? 3.745 3.709 10.520 1.00 94.81 80 VAL A O 1
ATOM 667 N N . LYS A 1 81 ? 1.718 4.664 10.731 1.00 92.50 81 LYS A N 1
ATOM 668 C CA . LYS A 1 81 ? 2.174 5.987 11.190 1.00 92.50 81 LYS A CA 1
ATOM 669 C C . LYS A 1 81 ? 3.032 5.872 12.443 1.00 92.50 81 LYS A C 1
ATOM 671 O O . LYS A 1 81 ? 4.102 6.466 12.477 1.00 92.50 81 LYS A O 1
ATOM 676 N N . ASN A 1 82 ? 2.613 5.076 13.426 1.00 91.00 82 ASN A N 1
ATOM 677 C CA . ASN A 1 82 ? 3.362 4.870 14.667 1.00 91.00 82 ASN A CA 1
ATOM 678 C C . ASN A 1 82 ? 4.746 4.253 14.423 1.00 91.00 82 ASN A C 1
ATOM 680 O O . ASN A 1 82 ? 5.708 4.638 15.088 1.00 91.00 82 ASN A O 1
ATOM 684 N N . ARG A 1 83 ? 4.875 3.325 13.462 1.00 89.56 83 ARG A N 1
ATOM 685 C CA . ARG A 1 83 ? 6.181 2.744 13.111 1.00 89.56 83 ARG A CA 1
ATOM 686 C C . ARG A 1 83 ? 7.097 3.761 12.430 1.00 89.56 83 ARG A C 1
ATOM 688 O O . ARG A 1 83 ? 8.285 3.808 12.737 1.00 89.56 83 ARG A O 1
ATOM 695 N N . VAL A 1 84 ? 6.557 4.594 11.541 1.00 86.81 84 VAL A N 1
ATOM 696 C CA . VAL A 1 84 ? 7.367 5.537 10.746 1.00 86.81 84 VAL A CA 1
ATOM 697 C C . VAL A 1 84 ? 7.652 6.852 11.476 1.00 86.81 84 VAL A C 1
ATOM 699 O O . VAL A 1 84 ? 8.703 7.456 11.267 1.00 86.81 84 VAL A O 1
ATOM 702 N N . SER A 1 85 ? 6.774 7.291 12.384 1.00 83.19 85 SER A N 1
ATOM 703 C CA . SER A 1 85 ? 6.916 8.557 13.119 1.00 83.19 85 SER A CA 1
ATOM 704 C C . SER A 1 85 ? 8.114 8.577 14.064 1.00 83.19 85 SER A C 1
ATOM 706 O O . SER A 1 85 ? 8.589 9.649 14.427 1.00 83.19 85 SER A O 1
ATOM 708 N N . VAL A 1 86 ? 8.630 7.404 14.448 1.00 75.69 86 VAL A N 1
ATOM 709 C CA . VAL A 1 86 ? 9.877 7.286 15.222 1.00 75.69 86 VAL A CA 1
ATOM 710 C C . VAL A 1 86 ? 11.073 7.827 14.430 1.00 75.69 86 VAL A C 1
ATOM 712 O O . VAL A 1 86 ? 12.028 8.328 15.017 1.00 75.69 86 VAL A O 1
ATOM 715 N N . GLN A 1 87 ? 11.018 7.749 13.099 1.00 78.44 87 GLN A N 1
ATOM 716 C CA . GLN A 1 87 ? 12.122 8.098 12.205 1.00 78.44 87 GLN A CA 1
ATOM 717 C C . GLN A 1 87 ? 11.876 9.409 11.446 1.00 78.44 87 GLN A C 1
ATOM 719 O O . GLN A 1 87 ? 12.827 10.044 10.993 1.00 78.44 87 GLN A O 1
ATOM 724 N N . LEU A 1 88 ? 10.614 9.834 11.315 1.00 82.81 88 LEU A N 1
ATOM 725 C CA . LEU A 1 88 ? 10.215 10.965 10.478 1.00 82.81 88 LEU A CA 1
ATOM 726 C C . LEU A 1 88 ? 9.312 11.943 11.244 1.00 82.81 88 LEU A C 1
ATOM 728 O O . LEU A 1 88 ? 8.112 11.699 11.383 1.00 82.81 88 LEU A O 1
ATOM 732 N N . PRO A 1 89 ? 9.852 13.096 11.685 1.00 78.44 89 PRO A N 1
ATOM 733 C CA . PRO A 1 89 ? 9.084 14.120 12.400 1.00 78.44 89 PRO A CA 1
ATOM 734 C C . PRO A 1 89 ? 7.975 14.762 11.555 1.00 78.44 89 PRO A C 1
ATOM 736 O O . PRO A 1 89 ? 7.038 15.352 12.092 1.00 78.44 89 PRO A O 1
ATOM 739 N N . ARG A 1 90 ? 8.097 14.692 10.224 1.00 84.31 90 ARG A N 1
ATOM 740 C CA . ARG A 1 90 ? 7.129 15.226 9.267 1.00 84.31 90 ARG A CA 1
ATOM 741 C C . ARG A 1 90 ? 6.974 14.256 8.103 1.00 84.31 90 ARG A C 1
ATOM 743 O O . ARG A 1 90 ? 7.962 13.865 7.491 1.00 84.31 90 ARG A O 1
ATOM 750 N N . LEU A 1 91 ? 5.725 13.924 7.789 1.00 84.00 91 LEU A N 1
ATOM 751 C CA . LEU A 1 91 ? 5.382 13.107 6.630 1.00 84.00 91 LEU A CA 1
ATOM 752 C C . LEU A 1 91 ? 5.466 13.946 5.339 1.00 84.00 91 LEU A C 1
ATOM 754 O O . LEU A 1 91 ? 5.087 15.128 5.372 1.00 84.00 91 LEU A O 1
ATOM 758 N N . PRO A 1 92 ? 5.974 13.371 4.233 1.00 87.25 92 PRO A N 1
ATOM 759 C CA . PRO A 1 92 ? 6.023 14.038 2.935 1.00 87.25 92 PRO A CA 1
ATOM 760 C C . PRO A 1 92 ? 4.620 14.235 2.346 1.00 87.25 92 PRO A C 1
ATOM 762 O O . PRO A 1 92 ? 3.637 13.673 2.830 1.00 87.25 92 PRO A O 1
ATOM 765 N N . ASP A 1 93 ? 4.531 15.054 1.296 1.00 90.50 93 ASP A N 1
ATOM 766 C CA . ASP A 1 93 ? 3.249 15.394 0.666 1.00 90.50 93 ASP A CA 1
ATOM 767 C C . ASP A 1 93 ? 2.623 14.203 -0.084 1.00 90.50 93 ASP A C 1
ATOM 769 O O . ASP A 1 93 ? 1.400 14.099 -0.154 1.00 90.50 93 ASP A O 1
ATOM 773 N N . SER A 1 94 ? 3.460 13.281 -0.571 1.00 92.25 94 SER A N 1
ATOM 774 C CA . SER A 1 94 ? 3.072 12.006 -1.178 1.00 92.25 94 SER A CA 1
ATOM 775 C C . SER A 1 94 ? 3.914 10.872 -0.598 1.00 92.25 94 SER A C 1
ATOM 777 O O . SER A 1 94 ? 5.077 11.067 -0.238 1.00 92.25 94 SER A O 1
ATOM 779 N N . THR A 1 95 ? 3.321 9.693 -0.452 1.00 94.69 95 THR A N 1
ATOM 780 C CA . THR A 1 95 ? 3.976 8.507 0.109 1.00 94.69 95 THR A CA 1
ATOM 781 C C . THR A 1 95 ? 3.464 7.244 -0.565 1.00 94.69 95 THR A C 1
ATOM 783 O O . THR A 1 95 ? 2.272 7.136 -0.854 1.00 94.69 95 THR A O 1
ATOM 786 N N . GLN A 1 96 ? 4.343 6.267 -0.757 1.00 96.31 96 GLN A N 1
ATOM 787 C CA . GLN A 1 96 ? 3.985 4.923 -1.194 1.00 96.31 96 GLN A CA 1
ATOM 788 C C . GLN A 1 96 ? 3.847 3.976 0.001 1.00 96.31 96 GLN A C 1
ATOM 790 O O . GLN A 1 96 ? 4.699 3.928 0.887 1.00 96.31 96 GLN A O 1
ATOM 795 N N . LEU A 1 97 ? 2.769 3.199 0.012 1.00 96.50 97 LEU A N 1
ATOM 796 C CA . LEU A 1 97 ? 2.563 2.092 0.936 1.00 96.50 97 LEU A CA 1
ATOM 797 C C . LEU A 1 97 ? 2.703 0.778 0.164 1.00 96.50 97 LEU A C 1
ATOM 799 O O . LEU A 1 97 ? 1.904 0.511 -0.733 1.00 96.50 97 LEU A O 1
ATOM 803 N N . LEU A 1 98 ? 3.714 -0.022 0.493 1.00 96.94 98 LEU A N 1
ATOM 804 C CA . LEU A 1 98 ? 4.041 -1.261 -0.211 1.00 96.94 98 LEU A CA 1
ATOM 805 C C . LEU A 1 98 ? 3.410 -2.442 0.513 1.00 96.94 98 LEU A C 1
ATOM 807 O O . LEU A 1 98 ? 3.755 -2.722 1.661 1.00 96.94 98 LEU A O 1
ATOM 811 N N . ILE A 1 99 ? 2.518 -3.151 -0.168 1.00 97.38 99 ILE A N 1
ATOM 812 C CA . ILE A 1 99 ? 1.841 -4.337 0.352 1.00 97.38 99 ILE A CA 1
ATOM 813 C C . ILE A 1 99 ? 2.270 -5.536 -0.488 1.00 97.38 99 ILE A C 1
ATOM 815 O O . ILE A 1 99 ? 2.186 -5.476 -1.716 1.00 97.38 99 ILE A O 1
ATOM 819 N N . ARG A 1 100 ? 2.697 -6.640 0.133 1.00 96.62 100 ARG A N 1
ATOM 820 C CA . ARG A 1 100 ? 2.921 -7.877 -0.628 1.00 96.62 100 ARG A CA 1
ATOM 821 C C . ARG A 1 100 ? 1.583 -8.459 -1.047 1.00 96.62 100 ARG A C 1
ATOM 823 O O . ARG A 1 100 ? 0.661 -8.553 -0.239 1.00 96.62 100 ARG A O 1
ATOM 830 N N . VAL A 1 101 ? 1.493 -8.918 -2.287 1.00 94.94 101 VAL A N 1
ATOM 831 C CA . VAL A 1 101 ? 0.255 -9.514 -2.805 1.00 94.94 101 VAL A CA 1
ATOM 832 C C . VAL A 1 101 ? -0.112 -10.779 -2.029 1.00 94.94 101 VAL A C 1
ATOM 834 O O . VAL A 1 101 ? -1.282 -10.961 -1.710 1.00 94.94 101 VAL A O 1
ATOM 837 N N . ILE A 1 102 ? 0.877 -11.564 -1.589 1.00 94.12 102 ILE A N 1
ATOM 838 C CA . ILE A 1 102 ? 0.641 -12.739 -0.736 1.00 94.12 102 ILE A CA 1
ATOM 839 C C . ILE A 1 102 ? -0.048 -12.390 0.594 1.00 94.12 102 ILE A C 1
ATOM 841 O O . ILE A 1 102 ? -0.910 -13.136 1.047 1.00 94.12 102 ILE A O 1
ATOM 845 N N . ASP A 1 103 ? 0.262 -11.231 1.190 1.00 94.88 103 ASP A N 1
ATOM 846 C CA . ASP A 1 103 ? -0.378 -10.792 2.437 1.00 94.88 103 ASP A CA 1
ATOM 847 C C . ASP A 1 103 ? -1.848 -10.407 2.180 1.00 94.88 103 ASP A 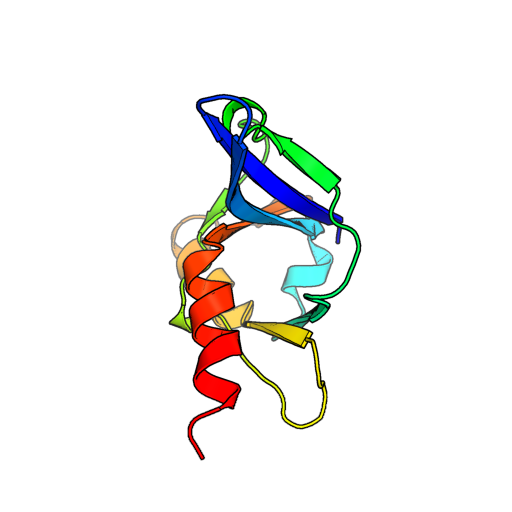C 1
ATOM 849 O O . ASP A 1 103 ? -2.725 -10.673 3.002 1.00 94.88 103 ASP A O 1
ATOM 853 N N . LEU A 1 104 ? -2.151 -9.823 1.013 1.00 92.06 104 LEU A N 1
ATOM 854 C CA . LEU A 1 104 ? -3.530 -9.540 0.599 1.00 92.06 104 LEU A CA 1
ATOM 855 C C . LEU A 1 104 ? -4.310 -10.825 0.336 1.00 92.06 104 LEU A C 1
ATOM 857 O O . LEU A 1 104 ? -5.446 -10.951 0.793 1.00 92.06 104 LEU A O 1
ATOM 861 N N . GLU A 1 105 ? -3.712 -11.768 -0.388 1.00 90.44 105 GLU A N 1
ATOM 862 C CA . GLU A 1 105 ? -4.307 -13.075 -0.650 1.00 90.44 105 GLU A CA 1
ATOM 863 C C . GLU A 1 105 ? -4.606 -13.809 0.651 1.00 90.44 105 GLU A C 1
ATOM 865 O O . GLU A 1 105 ? -5.702 -14.341 0.791 1.00 90.44 105 GLU A O 1
ATOM 870 N N . GLU A 1 106 ? -3.701 -13.771 1.630 1.00 89.69 106 GLU A N 1
ATOM 871 C CA . GLU A 1 106 ? -3.917 -14.363 2.948 1.00 89.69 106 GLU A CA 1
ATOM 872 C C . GLU A 1 106 ? -5.139 -13.742 3.645 1.00 89.69 106 GLU A C 1
ATOM 874 O O . GLU A 1 106 ? -6.090 -14.446 4.003 1.00 89.69 106 GLU A O 1
ATOM 879 N N . VAL A 1 107 ? -5.184 -12.410 3.748 1.00 89.62 107 VAL A N 1
ATOM 880 C CA . VAL A 1 107 ? -6.310 -11.676 4.355 1.00 89.62 107 VAL A CA 1
ATOM 881 C C . VAL A 1 107 ? -7.639 -11.995 3.661 1.00 89.62 107 VAL A C 1
ATOM 883 O O . VAL A 1 107 ? -8.680 -12.134 4.316 1.00 89.62 107 VAL A O 1
ATOM 886 N N . LEU A 1 108 ? -7.626 -12.122 2.334 1.00 85.62 108 LEU A N 1
ATOM 887 C CA . LEU A 1 108 ? -8.809 -12.441 1.540 1.00 85.62 108 LEU A CA 1
ATOM 888 C C . LEU A 1 108 ? -9.203 -13.922 1.631 1.00 85.62 108 LEU A C 1
ATOM 890 O O . LEU A 1 108 ? -10.394 -14.214 1.732 1.00 85.62 108 LEU A O 1
ATOM 894 N N . ALA A 1 109 ? -8.253 -14.855 1.628 1.00 82.19 109 ALA A N 1
ATOM 895 C CA . ALA A 1 109 ? -8.491 -16.299 1.619 1.00 82.19 109 ALA A CA 1
ATOM 896 C C . ALA A 1 109 ? -9.021 -16.814 2.963 1.00 82.19 109 ALA A C 1
ATOM 898 O O . ALA A 1 109 ? -9.933 -17.647 2.985 1.00 82.19 109 ALA A O 1
ATOM 899 N N . PHE A 1 110 ? -8.560 -16.248 4.086 1.00 63.00 110 PHE A N 1
ATOM 900 C CA . PHE A 1 110 ? -9.111 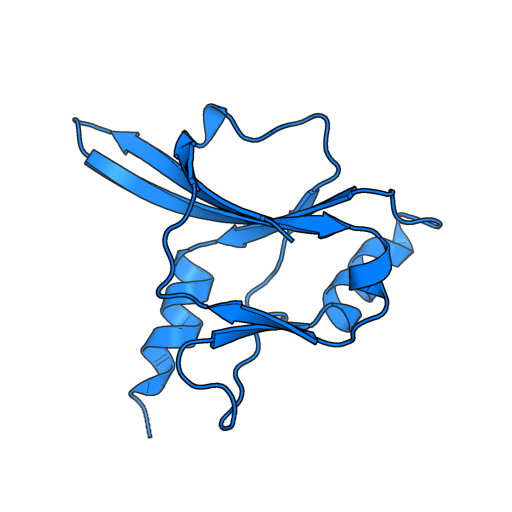-16.544 5.415 1.00 63.00 110 PHE A CA 1
ATOM 901 C C . PHE A 1 110 ? -10.592 -16.135 5.574 1.00 63.00 110 PHE A C 1
ATOM 903 O O . PHE A 1 110 ? -11.212 -16.429 6.590 1.00 63.00 110 PHE A O 1
ATOM 910 N N . SER A 1 111 ? -11.220 -15.529 4.557 1.00 53.03 111 SER A N 1
ATOM 911 C CA . SER A 1 111 ? -12.678 -15.341 4.493 1.00 53.03 111 SER A CA 1
ATOM 912 C C . SER A 1 111 ? -13.502 -16.632 4.445 1.00 53.03 111 SER A C 1
ATOM 914 O O . SER A 1 111 ? -14.697 -16.580 4.748 1.00 53.03 111 SER A O 1
ATOM 916 N N . ASN A 1 112 ? -12.886 -17.760 4.084 1.00 48.97 112 ASN A N 1
ATOM 917 C CA . ASN A 1 112 ? -13.573 -19.039 3.892 1.00 48.97 112 ASN A CA 1
ATOM 918 C C . ASN A 1 112 ? -13.553 -19.960 5.119 1.00 48.97 112 ASN A C 1
ATOM 920 O O . ASN A 1 112 ? -14.205 -21.003 5.095 1.00 48.97 112 ASN A O 1
ATOM 924 N N . ILE A 1 113 ? -12.845 -19.594 6.189 1.00 46.31 113 ILE A N 1
ATOM 925 C CA . ILE A 1 113 ? -12.836 -20.358 7.440 1.00 46.31 113 ILE A CA 1
ATOM 926 C C . ILE A 1 113 ? -13.782 -19.644 8.411 1.00 46.31 113 ILE A C 1
ATOM 928 O O . ILE A 1 113 ? -13.442 -18.602 8.970 1.00 46.31 113 ILE A O 1
ATOM 932 N N . ARG A 1 114 ? -15.006 -20.171 8.527 1.00 46.34 114 ARG A N 1
ATOM 933 C CA . ARG A 1 114 ? -16.012 -19.773 9.522 1.00 46.34 114 ARG A CA 1
ATOM 934 C C . ARG A 1 114 ? -16.008 -20.736 10.696 1.00 46.34 114 ARG A C 1
ATOM 936 O O . ARG A 1 114 ? -15.892 -21.952 10.430 1.00 46.34 114 ARG A O 1
#

Nearest PDB structures (foldseek):
  5wl8-assembly4_D  TM=6.887E-01  e=8.123E+00  synthetic construct

Sequence (114 aa):
MILTMYNQYQDDQSYPIWLVVTIDKDVWEKEIVYFSVHQDFEQKDVDEIPEDILSFSVCLEDLVRSSEKFGKVGINLTQVKNRVSVQLPRLPDSTQLLIRVIDLEEVLAFSNIR